Protein AF-A0A7S2VZ76-F1 (afdb_monomer_lite)

Structure (mmCIF, N/CA/C/O backbone):
data_AF-A0A7S2VZ76-F1
#
_entry.id   AF-A0A7S2VZ76-F1
#
loop_
_atom_site.group_PDB
_atom_site.id
_atom_site.type_symbol
_atom_site.label_atom_id
_atom_site.label_alt_id
_atom_site.label_comp_id
_atom_site.label_asym_id
_atom_site.label_entity_id
_atom_site.label_seq_id
_atom_site.pdbx_PDB_ins_code
_atom_site.Cartn_x
_atom_site.Cartn_y
_atom_site.Cartn_z
_atom_site.occupancy
_atom_site.B_iso_or_equiv
_atom_site.auth_seq_id
_atom_site.auth_comp_id
_atom_site.auth_asym_id
_atom_site.auth_atom_id
_atom_site.pdbx_PDB_model_num
ATOM 1 N N . ASN A 1 1 ? -48.992 23.117 -11.752 1.00 49.34 1 ASN A N 1
ATOM 2 C CA . ASN A 1 1 ? -49.770 22.640 -10.587 1.00 49.34 1 ASN A CA 1
ATOM 3 C C . ASN A 1 1 ? -49.268 21.250 -10.145 1.00 49.34 1 ASN A C 1
ATOM 5 O O . ASN A 1 1 ? -49.980 20.271 -10.282 1.00 49.34 1 ASN A O 1
ATOM 9 N N . ALA A 1 2 ? -48.015 21.134 -9.670 1.00 59.84 2 ALA A N 1
ATOM 10 C CA . ALA A 1 2 ? -47.369 19.846 -9.332 1.00 59.84 2 ALA A CA 1
ATOM 11 C C . ALA A 1 2 ? -47.403 19.502 -7.824 1.00 59.84 2 ALA A C 1
ATOM 13 O O . ALA A 1 2 ? -46.853 18.493 -7.397 1.00 59.84 2 ALA A O 1
ATOM 14 N N . LYS A 1 3 ? -48.049 20.344 -7.002 1.00 60.56 3 LYS A N 1
ATOM 15 C CA . LYS A 1 3 ? -48.068 20.236 -5.532 1.00 60.56 3 LYS A CA 1
ATOM 16 C C . LYS A 1 3 ? -49.034 19.168 -4.981 1.00 60.56 3 LYS A C 1
ATOM 18 O O . LYS A 1 3 ? -49.074 18.986 -3.769 1.00 60.56 3 LYS A O 1
ATOM 23 N N . SER A 1 4 ? -49.811 18.477 -5.825 1.00 66.44 4 SER A N 1
ATOM 24 C CA . SER A 1 4 ? -50.856 17.529 -5.385 1.00 66.44 4 SER A CA 1
ATOM 25 C C . SER A 1 4 ? -50.589 16.053 -5.706 1.00 66.44 4 SER A C 1
ATOM 27 O O . SER A 1 4 ? -51.408 15.207 -5.360 1.00 66.44 4 SER A O 1
ATOM 29 N N . GLN A 1 5 ? -49.467 15.714 -6.342 1.00 69.25 5 GLN A N 1
ATOM 30 C CA . GLN A 1 5 ? -49.118 14.323 -6.645 1.00 69.25 5 GLN A CA 1
ATOM 31 C C . GLN A 1 5 ? -48.374 13.721 -5.442 1.00 69.25 5 GLN A C 1
ATOM 33 O O . GLN A 1 5 ? -47.208 14.031 -5.208 1.00 69.25 5 GLN A O 1
ATOM 38 N N . LYS A 1 6 ? -49.059 12.900 -4.634 1.00 72.00 6 LYS A N 1
ATOM 39 C CA . LYS A 1 6 ? -48.449 12.152 -3.523 1.00 72.00 6 LYS A CA 1
ATOM 40 C C . LYS A 1 6 ? -48.126 10.730 -3.985 1.00 72.00 6 LYS A C 1
ATOM 42 O O . LYS A 1 6 ? -49.037 9.933 -4.181 1.00 72.00 6 LYS A O 1
ATOM 47 N N . SER A 1 7 ? -46.842 10.409 -4.124 1.00 74.62 7 SER A N 1
ATOM 48 C CA . SER A 1 7 ? -46.379 9.046 -4.417 1.00 74.62 7 SER A CA 1
ATOM 49 C C . SER A 1 7 ? -46.211 8.249 -3.122 1.00 74.62 7 SER A C 1
ATOM 51 O O . SER A 1 7 ? -45.522 8.698 -2.206 1.00 74.62 7 SER A O 1
ATOM 53 N N . ALA A 1 8 ? -46.820 7.065 -3.036 1.00 82.94 8 ALA A N 1
ATOM 54 C CA . ALA A 1 8 ? -46.642 6.152 -1.908 1.00 82.94 8 ALA A CA 1
ATOM 55 C C . ALA A 1 8 ? -45.476 5.186 -2.185 1.00 82.94 8 ALA A C 1
ATOM 57 O O . ALA A 1 8 ? -45.520 4.413 -3.139 1.00 82.94 8 ALA A O 1
ATOM 58 N N . LEU A 1 9 ? -44.435 5.229 -1.350 1.00 85.06 9 LEU A N 1
ATOM 59 C CA . LEU A 1 9 ? -43.280 4.328 -1.412 1.00 85.06 9 LEU A CA 1
ATOM 60 C C . LEU A 1 9 ? -43.450 3.192 -0.401 1.00 85.06 9 LEU A C 1
ATOM 62 O O . LEU A 1 9 ? -43.585 3.437 0.797 1.00 85.06 9 LEU A O 1
ATOM 66 N N . LYS A 1 10 ? -43.415 1.945 -0.884 1.00 87.94 10 LYS A N 1
ATOM 67 C CA . LYS A 1 10 ? -43.420 0.745 -0.042 1.00 87.94 10 LYS A CA 1
ATOM 68 C C . LYS A 1 10 ? -42.024 0.138 -0.039 1.00 87.94 10 LYS A C 1
ATOM 70 O O . LYS A 1 10 ? -41.533 -0.291 -1.078 1.00 87.94 10 LYS A O 1
ATOM 75 N N . LEU A 1 11 ? -41.389 0.119 1.128 1.00 91.94 11 LEU A N 1
ATOM 76 C CA . LEU A 1 11 ? -40.118 -0.567 1.317 1.00 91.94 11 LEU A CA 1
ATOM 77 C C . LEU A 1 11 ? -40.388 -2.048 1.586 1.00 91.94 11 LEU A C 1
ATOM 79 O O . LEU A 1 11 ? -41.274 -2.400 2.365 1.00 91.94 11 LEU A O 1
ATOM 83 N N . VAL A 1 12 ? -39.616 -2.902 0.930 1.00 92.62 12 VAL A N 1
ATOM 84 C CA . VAL A 1 12 ? -39.567 -4.345 1.166 1.00 92.62 12 VAL A CA 1
ATOM 85 C C . VAL A 1 12 ? -38.137 -4.672 1.540 1.00 92.62 12 VAL A C 1
ATOM 87 O O . VAL A 1 12 ? -37.200 -4.159 0.929 1.00 92.62 12 VAL A O 1
ATOM 90 N N . GLU A 1 13 ? -37.957 -5.481 2.574 1.00 93.06 13 GLU A N 1
ATOM 91 C CA . GLU A 1 13 ? -36.615 -5.883 2.961 1.00 93.06 13 GLU A CA 1
ATOM 92 C C . GLU A 1 13 ? -36.034 -6.860 1.949 1.00 93.06 13 GLU A C 1
ATOM 94 O O . GLU A 1 13 ? -36.674 -7.835 1.554 1.00 93.06 13 GLU A O 1
ATOM 99 N N . LEU A 1 14 ? -34.790 -6.592 1.566 1.00 91.62 14 LEU A N 1
ATOM 100 C CA . LEU A 1 14 ? -34.015 -7.443 0.688 1.00 91.62 14 LEU A CA 1
ATOM 101 C C . LEU A 1 14 ? -32.712 -7.806 1.399 1.00 91.62 14 LEU A C 1
ATOM 103 O O . LEU A 1 14 ? -31.903 -6.935 1.719 1.00 91.62 14 LEU A O 1
ATOM 107 N N . GLY A 1 15 ? -32.504 -9.099 1.618 1.00 92.94 15 GLY A N 1
ATOM 108 C CA . GLY A 1 15 ? -31.240 -9.626 2.117 1.00 92.94 15 GLY A CA 1
ATOM 109 C C . GLY A 1 15 ? -31.074 -9.629 3.644 1.00 92.94 15 GLY A C 1
ATOM 110 O O . GLY A 1 15 ? -32.000 -9.336 4.403 1.00 92.9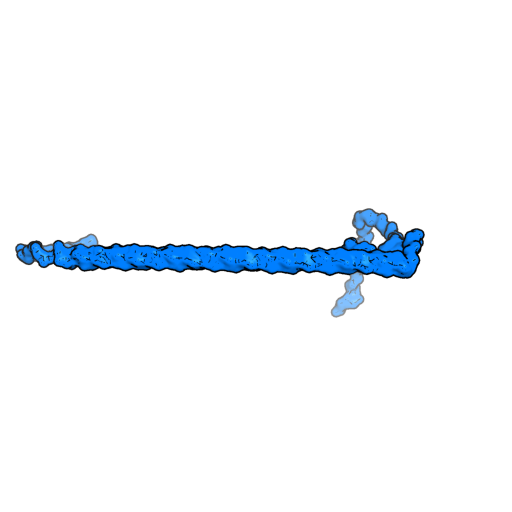4 15 GLY A O 1
ATOM 111 N N . PRO A 1 16 ? -29.888 -10.054 4.109 1.00 95.88 16 PRO A N 1
ATOM 112 C CA . PRO A 1 16 ? -29.622 -10.285 5.521 1.00 95.88 16 PRO A CA 1
ATOM 113 C C . PRO A 1 16 ? -29.509 -8.979 6.314 1.00 95.88 16 PRO A C 1
ATOM 115 O O . PRO A 1 16 ? -28.890 -8.008 5.878 1.00 95.88 16 PRO A O 1
ATOM 118 N N . ARG A 1 17 ? -30.043 -8.989 7.540 1.00 95.12 17 ARG A N 1
ATOM 119 C CA . ARG A 1 17 ? -29.875 -7.892 8.500 1.00 95.12 17 ARG A CA 1
ATOM 120 C C . ARG A 1 17 ? -28.548 -8.045 9.232 1.00 95.12 17 ARG A C 1
ATOM 122 O O . ARG A 1 17 ? -28.298 -9.071 9.862 1.00 95.12 17 ARG A O 1
ATOM 129 N N . LEU A 1 18 ? -27.719 -7.007 9.195 1.00 96.12 18 LEU A N 1
ATOM 130 C CA . LEU A 1 18 ? -26.431 -6.993 9.883 1.00 96.12 18 LEU A CA 1
ATOM 131 C C . LEU A 1 18 ? -26.465 -6.056 11.090 1.00 96.12 18 LEU A C 1
ATOM 133 O O . LEU A 1 18 ? -26.969 -4.937 11.020 1.00 96.12 18 LEU A O 1
ATOM 137 N N . ARG A 1 19 ? -25.866 -6.506 12.196 1.00 95.56 19 ARG A N 1
ATOM 138 C CA . ARG A 1 19 ? -25.514 -5.666 13.346 1.00 95.56 19 ARG A CA 1
ATOM 139 C C . ARG A 1 19 ? -24.001 -5.692 13.493 1.00 95.56 19 ARG A C 1
ATOM 141 O O . ARG A 1 19 ? -23.429 -6.732 13.802 1.00 95.56 19 ARG A O 1
ATOM 148 N N . LEU A 1 20 ? -23.357 -4.558 13.248 1.00 96.12 20 LEU A N 1
ATOM 149 C CA . LEU A 1 20 ? -21.900 -4.442 13.274 1.00 96.12 20 LEU A CA 1
ATOM 150 C C . LEU A 1 20 ? -21.428 -3.829 14.596 1.00 96.12 20 LEU A C 1
ATOM 152 O O . LEU A 1 20 ? -22.117 -2.999 15.189 1.00 96.12 20 LEU A O 1
ATOM 156 N N . LYS A 1 21 ? -20.234 -4.226 15.046 1.00 95.44 21 LYS A N 1
ATOM 157 C CA . LYS A 1 21 ? -19.557 -3.657 16.217 1.00 95.44 21 LYS A CA 1
ATOM 158 C C . LYS A 1 21 ? -18.146 -3.220 15.837 1.00 95.44 21 LYS A C 1
ATOM 160 O O . LYS A 1 21 ? -17.418 -3.972 15.192 1.00 95.44 21 LYS A O 1
ATOM 165 N N . LEU A 1 22 ? -17.745 -2.027 16.279 1.00 94.94 22 LEU A N 1
ATOM 166 C CA . LEU A 1 22 ? -16.387 -1.533 16.072 1.00 94.94 22 LEU A CA 1
ATOM 167 C C . LEU A 1 22 ? -15.387 -2.357 16.894 1.00 94.94 22 LEU A C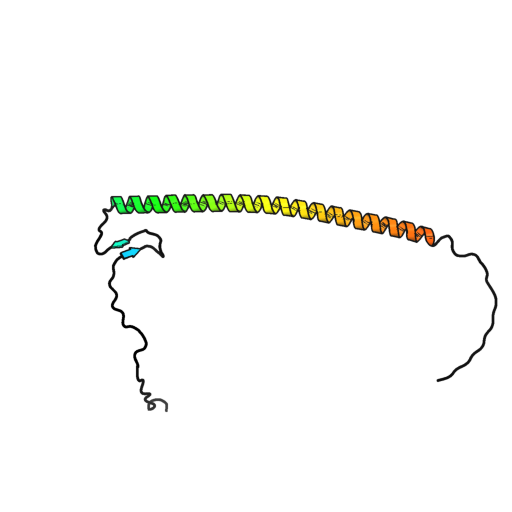 1
ATOM 169 O O . LEU A 1 22 ? -15.476 -2.430 18.119 1.00 94.94 22 LEU A O 1
ATOM 173 N N . MET A 1 23 ? -14.433 -2.969 16.200 1.00 94.06 23 MET A N 1
ATOM 174 C CA . MET A 1 23 ? -13.440 -3.878 16.782 1.00 94.06 23 MET A CA 1
ATOM 175 C C . MET A 1 23 ? -12.041 -3.252 16.771 1.00 94.06 23 MET A C 1
ATOM 177 O O . MET A 1 23 ? -11.362 -3.225 17.798 1.00 94.06 23 MET A O 1
ATOM 181 N N . LYS A 1 24 ? -11.630 -2.715 15.616 1.00 93.50 24 LYS A N 1
ATOM 182 C CA . LYS A 1 24 ? -10.301 -2.155 15.363 1.00 93.50 24 LYS A CA 1
ATOM 183 C C . LYS A 1 24 ? -10.375 -1.079 14.276 1.00 93.50 24 LYS A C 1
ATOM 185 O O . LYS A 1 24 ? -11.163 -1.220 13.346 1.00 93.50 24 LYS A O 1
ATOM 190 N N . VAL A 1 25 ? -9.546 -0.043 14.384 1.00 91.75 25 VAL A N 1
ATOM 191 C CA . VAL A 1 25 ? -9.350 0.987 13.352 1.00 91.75 25 VAL A CA 1
ATOM 192 C C . VAL A 1 25 ? -7.897 0.944 12.899 1.00 91.75 25 VAL A C 1
ATOM 194 O O . VAL A 1 25 ? -6.996 1.043 13.733 1.00 91.75 25 VAL A O 1
ATOM 197 N N . GLU A 1 26 ? -7.673 0.810 11.594 1.00 91.62 26 GLU A N 1
ATOM 198 C CA . GLU A 1 26 ? -6.343 0.822 10.976 1.00 91.62 26 GLU A CA 1
ATOM 199 C C . GLU A 1 26 ? -6.170 2.018 10.041 1.00 91.62 26 GLU A C 1
ATOM 201 O O . GLU A 1 26 ? -7.136 2.550 9.489 1.00 91.62 26 GLU A O 1
ATOM 206 N N . ARG A 1 27 ? -4.922 2.448 9.852 1.00 86.50 27 ARG A N 1
ATOM 207 C CA . ARG A 1 27 ? -4.575 3.529 8.933 1.00 86.50 27 ARG A CA 1
ATOM 208 C C . ARG A 1 27 ? -4.508 2.996 7.503 1.00 86.50 27 ARG A C 1
ATOM 210 O O . ARG A 1 27 ? -3.436 2.660 7.010 1.00 86.50 27 ARG A O 1
ATOM 217 N N . GLY A 1 28 ? -5.657 2.885 6.849 1.00 87.75 28 GLY A N 1
ATOM 218 C CA . GLY A 1 28 ? -5.776 2.378 5.480 1.00 87.75 28 GLY A CA 1
ATOM 219 C C . GLY A 1 28 ? -6.195 0.910 5.402 1.00 87.75 28 GLY A C 1
ATOM 220 O O . GLY A 1 28 ? -6.580 0.296 6.395 1.00 87.75 28 GLY A O 1
ATOM 221 N N . ILE A 1 29 ? -6.158 0.359 4.190 1.00 88.00 29 ILE A N 1
ATOM 222 C CA . ILE A 1 29 ? -6.615 -1.004 3.906 1.00 88.00 29 ILE A CA 1
ATOM 223 C C . ILE A 1 29 ? -5.475 -1.978 4.198 1.00 88.00 29 ILE A C 1
ATOM 225 O O . ILE A 1 29 ? -4.455 -1.949 3.514 1.00 88.00 29 ILE A O 1
ATOM 229 N N . VAL A 1 30 ? -5.666 -2.842 5.199 1.00 83.50 30 VAL A N 1
ATOM 230 C CA . VAL A 1 30 ? -4.743 -3.945 5.537 1.00 83.50 30 VAL A CA 1
ATOM 231 C C . VAL A 1 30 ? -3.298 -3.447 5.729 1.00 83.50 30 VAL A C 1
ATOM 233 O O . VAL A 1 30 ? -2.328 -4.092 5.342 1.00 83.50 30 VAL A O 1
ATOM 236 N N . SER A 1 31 ? -3.138 -2.256 6.308 1.00 82.12 31 SER A N 1
ATOM 237 C CA . SER A 1 31 ? -1.819 -1.657 6.542 1.00 82.12 31 SER A CA 1
ATOM 238 C C . SER A 1 31 ? -1.167 -2.168 7.822 1.00 82.12 31 SER A C 1
ATOM 240 O O . SER A 1 31 ? 0.050 -2.079 7.979 1.00 82.12 31 SER A O 1
ATOM 242 N N . GLY A 1 32 ? -1.975 -2.680 8.755 1.00 83.94 32 GLY A N 1
ATOM 243 C CA . GLY A 1 32 ? -1.515 -3.138 10.057 1.00 83.94 32 GLY A CA 1
ATOM 244 C C . GLY A 1 32 ? -1.131 -2.016 11.025 1.00 83.94 32 GLY A C 1
ATOM 245 O O . GLY A 1 32 ? -0.780 -2.330 12.156 1.00 83.94 32 GLY A O 1
ATOM 246 N N . ASP A 1 33 ? -1.205 -0.731 10.658 1.00 85.88 33 ASP A N 1
ATOM 247 C CA . ASP A 1 33 ? -1.021 0.386 11.602 1.00 85.88 33 ASP A CA 1
ATOM 248 C C . ASP A 1 33 ? -2.330 0.633 12.361 1.00 85.88 33 ASP A C 1
ATOM 250 O O . ASP A 1 33 ? -3.268 1.237 11.838 1.00 85.88 33 ASP A O 1
ATOM 254 N N . VAL A 1 34 ? -2.410 0.112 13.587 1.00 88.69 34 VAL A N 1
ATOM 255 C CA . VAL A 1 34 ? -3.626 0.124 14.410 1.00 88.69 34 VAL A CA 1
ATOM 256 C C . VAL A 1 34 ? -3.712 1.415 15.224 1.00 88.69 34 VAL A C 1
ATOM 258 O O . VAL A 1 34 ? -2.852 1.684 16.059 1.00 88.69 34 VAL A O 1
ATOM 261 N N . MET A 1 35 ? -4.786 2.184 15.030 1.00 87.81 35 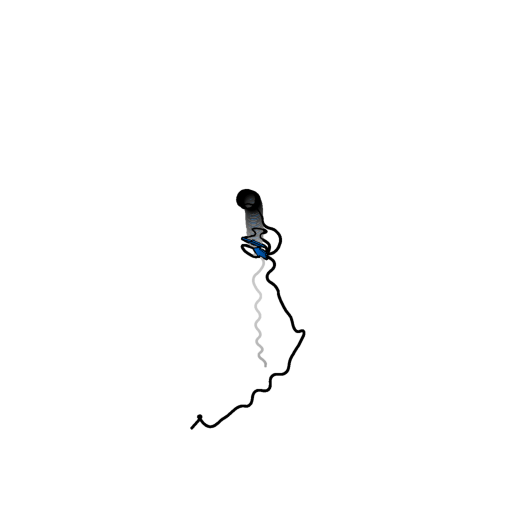MET A N 1
ATOM 262 C CA . MET A 1 35 ? -5.072 3.414 15.781 1.00 87.81 35 MET A CA 1
ATOM 263 C C . MET A 1 35 ? -5.953 3.169 17.009 1.00 87.81 35 MET A C 1
ATOM 265 O O . MET A 1 35 ? -5.774 3.811 18.039 1.00 87.81 35 MET A O 1
ATOM 269 N N . TYR A 1 36 ? -6.895 2.232 16.911 1.00 89.75 36 TYR A N 1
ATOM 270 C CA . TYR A 1 36 ? -7.800 1.871 18.000 1.00 89.75 36 TYR A CA 1
ATOM 271 C C . TYR A 1 36 ? -8.094 0.377 17.966 1.00 89.75 36 TYR A C 1
ATOM 273 O O . TYR A 1 36 ? -8.217 -0.205 16.889 1.00 89.75 36 TYR A O 1
ATOM 281 N N . HIS A 1 37 ? -8.262 -0.232 19.136 1.00 93.81 37 HIS A N 1
ATOM 282 C CA . HIS A 1 37 ? -8.746 -1.598 19.265 1.00 93.81 37 HIS A CA 1
ATOM 283 C C . HIS A 1 37 ? -9.558 -1.737 20.560 1.00 93.81 37 HIS A C 1
ATOM 285 O O . HIS A 1 37 ? -9.130 -1.285 21.619 1.00 93.81 37 HIS A O 1
ATOM 291 N N . ALA A 1 38 ? -10.729 -2.377 20.479 1.00 92.25 38 ALA A N 1
ATOM 292 C CA . ALA A 1 38 ? -11.680 -2.453 21.591 1.00 92.25 38 ALA A CA 1
ATOM 293 C C . ALA A 1 38 ? -11.170 -3.290 22.783 1.00 92.25 38 ALA A C 1
ATOM 295 O O . ALA A 1 38 ? -11.394 -2.926 23.933 1.00 92.25 38 ALA A O 1
ATOM 296 N N . TYR A 1 39 ? -10.480 -4.400 22.503 1.00 92.69 39 TYR A N 1
ATOM 297 C CA . TYR A 1 39 ? -10.022 -5.361 23.514 1.00 92.69 39 TYR A CA 1
ATOM 298 C C . TYR A 1 39 ? -8.513 -5.320 23.788 1.00 92.69 39 TYR A C 1
ATOM 300 O O . TYR A 1 39 ? -8.088 -5.533 24.918 1.00 92.69 39 TYR A O 1
ATOM 308 N N . VAL A 1 40 ? -7.697 -5.039 22.769 1.00 89.19 40 VAL A N 1
ATOM 309 C CA . VAL A 1 40 ? -6.234 -5.093 22.869 1.00 89.19 40 VAL A CA 1
ATOM 310 C C . VAL A 1 40 ? -5.677 -3.680 22.946 1.00 89.19 40 VAL A C 1
ATOM 312 O O . VAL A 1 40 ? -5.637 -2.967 21.948 1.00 89.19 40 VAL A O 1
ATOM 315 N N . LYS A 1 41 ? -5.216 -3.266 24.124 1.00 87.12 41 LYS A N 1
ATOM 316 C CA . LYS A 1 41 ? -4.562 -1.966 24.296 1.00 87.12 41 LYS A CA 1
ATOM 317 C C . LYS A 1 41 ? -3.055 -2.154 24.209 1.00 8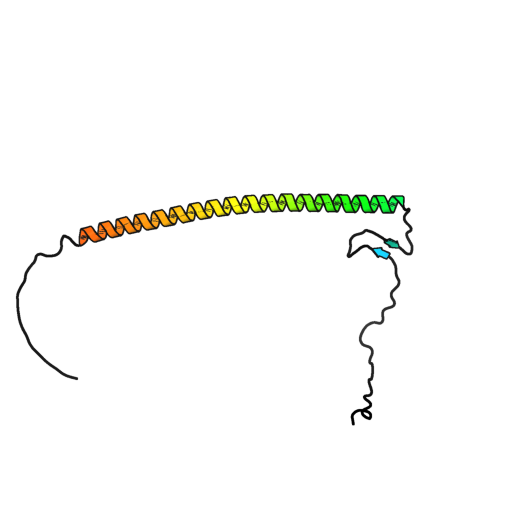7.12 41 LYS A C 1
ATOM 319 O O . LYS A 1 41 ? -2.478 -2.856 25.029 1.00 87.12 41 LYS A O 1
ATOM 324 N N . LYS A 1 42 ? -2.441 -1.525 23.211 1.00 86.12 42 LYS A N 1
ATOM 325 C CA . LYS A 1 42 ? -0.985 -1.443 23.092 1.00 86.12 42 LYS A CA 1
ATOM 326 C C . LYS A 1 42 ? -0.489 -0.192 23.795 1.00 86.12 42 LYS A C 1
ATOM 328 O O . LYS A 1 42 ? -1.152 0.847 23.770 1.00 86.12 42 LYS A O 1
ATOM 333 N N . THR A 1 43 ? 0.681 -0.290 24.403 1.00 87.75 43 THR A N 1
ATOM 334 C CA . THR A 1 43 ? 1.386 0.867 24.950 1.00 87.75 43 THR A CA 1
ATOM 335 C C . THR A 1 43 ? 1.839 1.793 23.821 1.00 87.75 43 THR A C 1
ATOM 337 O O . THR A 1 43 ? 2.016 1.386 22.670 1.00 87.75 43 THR A O 1
ATOM 340 N N . THR A 1 44 ? 2.067 3.065 24.142 1.00 85.19 44 THR A N 1
ATOM 341 C CA . THR A 1 44 ? 2.568 4.054 23.173 1.00 85.19 44 THR A CA 1
ATOM 342 C C . THR A 1 44 ? 3.906 3.635 22.558 1.00 85.19 44 THR A C 1
ATOM 344 O O . THR A 1 44 ? 4.142 3.873 21.372 1.00 85.19 44 THR A O 1
ATOM 347 N N . LYS A 1 45 ? 4.757 2.957 23.340 1.00 88.50 45 LYS A N 1
ATOM 348 C CA . LYS A 1 45 ? 6.036 2.402 22.887 1.00 88.50 45 LYS A CA 1
ATOM 349 C C . LYS A 1 45 ? 5.835 1.310 21.835 1.00 88.50 45 LYS A C 1
ATOM 351 O O . LYS A 1 45 ? 6.402 1.414 20.752 1.00 88.50 45 LYS A O 1
ATOM 356 N N . GLU A 1 46 ? 4.973 0.331 22.102 1.00 86.50 46 GLU A N 1
ATOM 357 C CA . GLU A 1 46 ? 4.667 -0.749 21.152 1.00 86.50 46 GLU A CA 1
ATOM 358 C C . GLU A 1 46 ? 4.044 -0.219 19.855 1.00 86.50 46 GLU A C 1
ATOM 360 O O . GLU A 1 46 ? 4.385 -0.684 18.768 1.00 86.50 46 GLU A O 1
ATOM 365 N N . ILE A 1 47 ? 3.170 0.792 19.944 1.00 86.12 47 ILE A N 1
ATOM 366 C CA . ILE A 1 47 ? 2.585 1.451 18.765 1.00 86.12 47 ILE A CA 1
ATOM 367 C C . ILE A 1 47 ? 3.685 2.110 17.923 1.00 86.12 47 ILE A C 1
ATOM 369 O O . ILE A 1 47 ? 3.704 1.961 16.700 1.00 86.12 47 ILE A O 1
ATOM 373 N N . LYS A 1 48 ? 4.630 2.813 18.560 1.00 86.81 48 LYS A N 1
ATOM 374 C CA . LYS A 1 48 ? 5.753 3.459 17.866 1.00 86.81 48 LYS A CA 1
ATOM 375 C C . LYS A 1 48 ? 6.687 2.436 17.216 1.00 86.81 48 LYS A C 1
ATOM 377 O O . LYS A 1 48 ? 7.092 2.626 16.071 1.00 86.81 48 LYS A O 1
ATOM 382 N N . GLU A 1 49 ? 7.005 1.351 17.914 1.00 89.31 49 GLU A N 1
ATOM 383 C CA . GLU A 1 49 ? 7.831 0.265 17.376 1.00 89.31 49 GLU A CA 1
ATOM 384 C C . GLU A 1 49 ? 7.166 -0.414 16.179 1.00 89.31 49 GLU A C 1
ATOM 386 O O . GLU A 1 49 ? 7.814 -0.653 15.161 1.00 89.31 49 GLU A O 1
ATOM 391 N N . GLN A 1 50 ? 5.865 -0.686 16.268 1.00 85.94 50 GLN A N 1
ATOM 392 C CA . GLN A 1 50 ? 5.098 -1.266 15.173 1.00 85.94 50 GLN A CA 1
ATOM 393 C C . GLN A 1 50 ? 5.081 -0.348 13.947 1.00 85.94 50 GLN A C 1
ATOM 395 O O . GLN A 1 50 ? 5.321 -0.817 12.836 1.00 85.94 50 GLN A O 1
ATOM 400 N N . ARG A 1 51 ? 4.869 0.958 14.144 1.00 86.62 51 ARG A N 1
ATOM 401 C CA . ARG A 1 51 ? 4.935 1.951 13.063 1.00 86.62 51 ARG A CA 1
ATOM 402 C C . ARG A 1 51 ? 6.306 1.995 12.404 1.00 86.62 51 ARG A C 1
ATOM 404 O O . ARG A 1 51 ? 6.382 1.916 11.184 1.00 86.62 51 ARG A O 1
ATOM 411 N N . SER A 1 52 ? 7.370 2.037 13.205 1.00 89.44 52 SER A N 1
ATOM 412 C CA . SER A 1 52 ? 8.748 2.025 12.705 1.00 89.44 52 SER A CA 1
ATOM 413 C C . SER A 1 52 ? 9.037 0.770 11.876 1.00 89.44 52 SER A C 1
ATOM 415 O O . SER A 1 52 ? 9.560 0.865 10.769 1.00 89.44 52 SER A O 1
ATOM 417 N N . LYS A 1 53 ? 8.611 -0.412 12.343 1.00 89.25 53 LYS A N 1
ATOM 418 C CA . LYS A 1 53 ? 8.749 -1.667 11.585 1.00 89.25 53 LYS A CA 1
ATOM 419 C C . LYS A 1 53 ? 8.011 -1.610 10.246 1.00 89.25 53 LYS A C 1
ATOM 421 O O . LYS A 1 53 ? 8.583 -1.965 9.219 1.00 89.25 53 LYS A O 1
ATOM 426 N N . ILE A 1 54 ? 6.761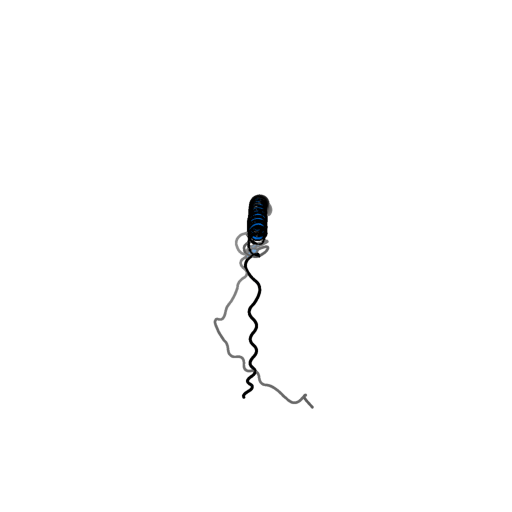 -1.144 10.238 1.00 87.50 54 ILE A N 1
ATOM 427 C CA . ILE A 1 54 ? 5.970 -1.012 9.006 1.00 87.50 54 ILE A CA 1
ATOM 428 C C . ILE A 1 54 ? 6.666 -0.054 8.029 1.00 87.50 54 ILE A C 1
ATOM 430 O O . ILE A 1 54 ? 6.857 -0.399 6.864 1.00 87.50 54 ILE A O 1
ATOM 434 N N . GLU A 1 55 ? 7.131 1.100 8.499 1.00 88.94 55 GLU A N 1
ATOM 435 C CA . GLU A 1 55 ? 7.828 2.096 7.679 1.00 88.94 55 GLU A CA 1
ATOM 436 C C . GLU A 1 55 ? 9.164 1.580 7.116 1.00 88.94 55 GLU A C 1
ATOM 438 O O . GLU A 1 55 ? 9.461 1.750 5.929 1.00 88.94 55 GLU A O 1
ATOM 443 N N . GLN A 1 56 ? 9.944 0.859 7.923 1.00 91.00 56 GLN A N 1
ATOM 444 C CA . GLN A 1 56 ? 11.170 0.196 7.473 1.00 91.00 56 GLN A CA 1
ATOM 445 C C . GLN A 1 56 ? 10.877 -0.839 6.382 1.00 91.00 56 GLN A C 1
ATOM 447 O O . GLN A 1 56 ? 11.531 -0.854 5.341 1.00 91.00 56 GLN A O 1
ATOM 452 N N . THR A 1 57 ? 9.856 -1.679 6.562 1.00 89.38 57 THR A N 1
ATOM 453 C CA . THR A 1 57 ? 9.494 -2.663 5.530 1.00 89.38 57 THR A CA 1
ATOM 454 C C . THR A 1 57 ? 8.986 -2.001 4.248 1.00 89.38 57 THR A C 1
ATOM 456 O O . THR A 1 57 ? 9.337 -2.442 3.151 1.00 89.38 57 THR A O 1
ATOM 459 N N . ALA A 1 58 ? 8.215 -0.916 4.361 1.00 89.00 58 ALA A N 1
ATOM 460 C CA . ALA A 1 58 ? 7.704 -0.168 3.219 1.00 89.00 58 ALA A CA 1
ATOM 461 C C . ALA A 1 58 ? 8.832 0.510 2.427 1.00 89.00 58 ALA A C 1
ATOM 463 O O . ALA A 1 58 ? 8.862 0.407 1.198 1.00 89.00 58 ALA A O 1
ATOM 464 N N . SER A 1 59 ? 9.789 1.141 3.112 1.00 91.00 59 SER A N 1
ATOM 465 C CA . SER A 1 59 ? 10.946 1.780 2.474 1.00 91.00 59 SER A CA 1
ATOM 466 C C . SER A 1 59 ? 11.858 0.761 1.784 1.00 91.00 59 SER A C 1
ATOM 468 O O . SER A 1 59 ? 12.222 0.958 0.624 1.00 91.00 59 SER A O 1
ATOM 470 N N . LEU A 1 60 ? 12.137 -0.381 2.422 1.00 93.69 60 LEU A N 1
ATOM 471 C CA . LEU A 1 60 ? 12.894 -1.476 1.806 1.00 93.69 60 LEU A CA 1
ATOM 472 C C . LEU A 1 60 ? 12.184 -2.042 0.570 1.00 93.69 60 LEU A C 1
ATOM 474 O O . LEU A 1 60 ? 12.825 -2.295 -0.450 1.00 93.69 60 LEU A O 1
ATOM 478 N N . LYS A 1 61 ? 10.859 -2.221 0.628 1.00 93.38 61 LYS A N 1
ATOM 479 C CA . LYS A 1 61 ? 10.068 -2.694 -0.516 1.00 93.38 61 LYS A CA 1
ATOM 480 C C . LYS A 1 61 ? 10.091 -1.693 -1.671 1.00 93.38 61 LYS A C 1
ATOM 482 O O . LYS A 1 61 ? 10.225 -2.111 -2.819 1.00 93.38 61 LYS A O 1
ATOM 487 N N . LYS A 1 62 ? 9.988 -0.394 -1.373 1.00 93.56 62 LYS A N 1
ATOM 488 C CA . LYS A 1 62 ? 10.085 0.680 -2.369 1.00 93.56 62 LYS A CA 1
ATOM 489 C C . LYS A 1 62 ? 11.454 0.668 -3.047 1.00 93.56 62 LYS A C 1
ATOM 491 O O . LYS A 1 62 ? 11.509 0.577 -4.267 1.00 93.56 62 LYS A O 1
ATOM 496 N N . ARG A 1 63 ? 12.533 0.624 -2.260 1.00 94.69 63 ARG A N 1
ATOM 497 C CA . ARG A 1 63 ? 13.906 0.542 -2.773 1.00 94.69 63 ARG A CA 1
ATOM 498 C C . ARG A 1 63 ? 14.116 -0.674 -3.678 1.00 94.69 63 ARG A C 1
ATOM 500 O O . ARG A 1 63 ? 14.638 -0.534 -4.776 1.00 94.69 63 ARG A O 1
ATOM 507 N N . ARG A 1 64 ? 13.661 -1.861 -3.257 1.00 96.25 64 ARG A N 1
ATOM 508 C CA . ARG A 1 64 ? 13.754 -3.081 -4.082 1.00 96.25 64 ARG A CA 1
ATOM 509 C C . ARG A 1 64 ? 13.017 -2.941 -5.412 1.00 96.25 64 ARG A C 1
ATOM 511 O O . ARG A 1 64 ? 13.514 -3.415 -6.428 1.00 96.25 64 ARG A O 1
ATOM 518 N N . ARG A 1 65 ? 11.841 -2.306 -5.409 1.00 96.19 65 ARG A N 1
ATOM 519 C CA . ARG A 1 65 ? 11.077 -2.052 -6.635 1.00 96.19 65 ARG A CA 1
ATOM 520 C C . ARG A 1 65 ? 11.812 -1.071 -7.549 1.00 96.19 65 ARG A C 1
ATOM 522 O O . ARG A 1 65 ? 11.956 -1.367 -8.723 1.00 96.19 65 ARG A O 1
ATOM 529 N N . GLU A 1 66 ? 12.343 0.024 -7.013 1.00 95.75 66 GLU A N 1
ATOM 530 C CA . GLU A 1 66 ? 13.128 0.996 -7.786 1.00 95.75 66 GLU A CA 1
ATOM 531 C C . GLU A 1 66 ? 14.375 0.358 -8.418 1.00 95.75 66 GLU A C 1
ATOM 533 O O . GLU A 1 66 ? 14.631 0.543 -9.607 1.00 95.75 66 GLU A O 1
ATOM 538 N N . GLU A 1 67 ? 15.123 -0.447 -7.658 1.00 96.12 67 GLU A N 1
ATOM 539 C CA . GLU A 1 67 ? 16.282 -1.191 -8.171 1.00 96.12 67 GLU A CA 1
ATOM 540 C C . GLU A 1 67 ? 15.871 -2.177 -9.279 1.00 96.12 67 GLU A C 1
ATOM 542 O O . GLU A 1 67 ? 16.538 -2.284 -10.313 1.00 96.12 67 GLU A O 1
ATOM 547 N N . GLN A 1 68 ? 14.749 -2.880 -9.101 1.00 95.50 68 GLN A N 1
ATOM 548 C CA . GLN A 1 68 ? 14.214 -3.790 -10.110 1.00 95.50 68 GLN A CA 1
ATOM 549 C C . GLN A 1 68 ? 13.792 -3.044 -11.381 1.00 95.50 68 GLN A C 1
ATOM 551 O O . GLN A 1 68 ? 14.159 -3.470 -12.477 1.00 95.50 68 GLN A O 1
ATOM 556 N N . ASP A 1 69 ? 13.082 -1.928 -11.245 1.00 96.19 69 ASP A N 1
ATOM 557 C CA . ASP A 1 69 ? 12.604 -1.121 -12.365 1.00 96.19 69 ASP A CA 1
ATOM 558 C C . ASP A 1 69 ? 13.779 -0.539 -13.162 1.00 96.19 69 ASP A C 1
ATOM 560 O O . ASP A 1 69 ? 13.787 -0.612 -14.392 1.00 96.19 69 ASP A O 1
ATOM 564 N N . GLN A 1 70 ? 14.833 -0.068 -12.485 1.00 96.56 70 GLN A N 1
ATOM 565 C CA . GLN A 1 70 ? 16.068 0.377 -13.138 1.00 96.56 70 GLN A CA 1
ATOM 566 C C . GLN A 1 70 ? 16.766 -0.757 -13.893 1.00 96.56 70 GLN A C 1
ATOM 568 O O . GLN A 1 70 ? 17.226 -0.565 -15.020 1.00 96.56 70 GLN A O 1
ATOM 573 N N . ASN A 1 71 ? 16.843 -1.950 -13.303 1.00 95.75 71 ASN A N 1
ATOM 574 C CA . ASN A 1 71 ? 17.454 -3.106 -13.955 1.00 95.75 71 ASN A CA 1
ATOM 575 C C . ASN A 1 71 ? 16.648 -3.563 -15.176 1.00 95.75 71 ASN A C 1
ATOM 577 O O . ASN A 1 71 ? 17.231 -3.892 -16.210 1.00 95.75 71 ASN A O 1
ATOM 581 N N . VAL A 1 72 ? 15.316 -3.555 -15.084 1.00 96.94 72 VAL A N 1
ATOM 582 C CA . VAL A 1 72 ? 14.427 -3.851 -16.213 1.00 96.94 72 VAL A CA 1
ATOM 583 C C . VAL A 1 72 ? 14.584 -2.796 -17.305 1.00 96.94 72 VAL A C 1
ATOM 585 O O . VAL A 1 72 ? 14.729 -3.165 -18.467 1.00 96.94 72 VAL A O 1
ATOM 588 N N . ALA A 1 73 ? 14.627 -1.508 -16.957 1.00 96.12 73 ALA A N 1
ATOM 589 C CA . ALA A 1 73 ? 14.821 -0.423 -17.916 1.00 96.12 73 ALA A CA 1
ATOM 590 C C . ALA A 1 73 ? 16.171 -0.532 -18.643 1.00 96.12 73 ALA A C 1
ATOM 592 O O . ALA A 1 73 ? 16.206 -0.473 -19.869 1.00 96.12 73 ALA A O 1
ATOM 593 N N . LYS A 1 74 ? 17.268 -0.789 -17.915 1.00 95.62 74 LYS A N 1
ATOM 594 C CA . LYS A 1 74 ? 18.597 -1.022 -18.508 1.00 95.62 74 LYS A CA 1
ATOM 595 C C . LYS A 1 74 ? 18.590 -2.218 -19.460 1.00 95.62 74 LYS A C 1
ATOM 597 O O . LYS A 1 74 ? 19.105 -2.121 -20.570 1.00 95.62 74 LYS A O 1
ATOM 602 N N . LYS A 1 75 ? 17.981 -3.340 -19.054 1.00 95.81 75 LYS A N 1
ATOM 603 C CA . LYS A 1 75 ? 17.868 -4.539 -19.902 1.00 95.81 75 LYS A CA 1
ATOM 604 C C . LYS A 1 75 ? 17.041 -4.278 -21.162 1.00 95.81 75 LYS A C 1
ATOM 606 O O . LYS A 1 75 ? 17.442 -4.727 -22.232 1.00 95.81 75 LYS A O 1
ATOM 611 N N . LYS A 1 76 ? 15.929 -3.545 -21.044 1.00 95.94 76 LYS A N 1
ATOM 612 C CA . LYS A 1 76 ? 15.109 -3.132 -22.191 1.00 95.94 76 LYS A CA 1
ATOM 613 C C . LYS A 1 76 ? 15.906 -2.245 -23.144 1.00 95.94 76 LYS A C 1
ATOM 615 O O . LYS A 1 76 ? 16.041 -2.614 -24.297 1.00 95.94 76 LYS A O 1
ATOM 620 N N . ALA A 1 77 ? 16.560 -1.194 -22.649 1.00 94.88 77 ALA A N 1
ATOM 621 C CA . ALA A 1 77 ? 17.359 -0.293 -23.481 1.00 94.88 77 ALA A CA 1
ATOM 622 C C . ALA A 1 77 ? 18.476 -1.017 -24.260 1.00 94.88 77 ALA A C 1
ATOM 624 O O . ALA A 1 77 ? 18.671 -0.761 -25.444 1.00 94.88 77 ALA A O 1
ATOM 625 N N . VAL A 1 78 ? 19.186 -1.959 -23.625 1.00 94.88 78 VAL A N 1
ATOM 626 C CA . VAL A 1 78 ? 20.211 -2.773 -24.306 1.00 94.88 78 VAL A CA 1
ATOM 627 C C . VAL A 1 78 ? 19.590 -3.697 -25.357 1.00 94.88 78 VAL A C 1
ATOM 629 O O . VAL A 1 78 ? 20.138 -3.848 -26.450 1.00 94.88 78 VAL A O 1
ATOM 632 N N . SER A 1 79 ? 18.454 -4.324 -25.037 1.00 95.38 79 SER A N 1
ATOM 633 C CA . SER A 1 79 ? 17.718 -5.175 -25.977 1.00 95.38 79 SER A CA 1
ATOM 634 C C . SER A 1 79 ? 17.239 -4.384 -27.194 1.00 95.38 79 SER A C 1
ATOM 636 O O . SER A 1 79 ? 17.439 -4.828 -28.324 1.00 95.38 79 SER A O 1
ATOM 638 N N . ASP A 1 80 ? 16.660 -3.208 -26.966 1.00 94.44 80 ASP A N 1
ATOM 639 C CA . ASP A 1 80 ? 16.123 -2.334 -28.005 1.00 94.44 80 ASP A CA 1
ATOM 640 C C . ASP A 1 80 ? 17.255 -1.807 -28.896 1.00 94.44 80 ASP A C 1
ATOM 642 O O . ASP A 1 80 ? 17.195 -1.960 -30.112 1.00 94.44 80 ASP A O 1
ATOM 646 N N . ALA A 1 81 ? 18.370 -1.350 -28.311 1.00 94.38 81 ALA A N 1
ATOM 647 C CA . ALA A 1 81 ? 19.550 -0.937 -29.073 1.00 94.38 81 ALA A CA 1
ATOM 648 C C . ALA A 1 81 ? 20.125 -2.074 -29.940 1.00 94.38 81 ALA A C 1
ATOM 650 O O . ALA A 1 81 ? 20.524 -1.855 -31.086 1.00 94.38 81 ALA A O 1
ATOM 651 N N . LYS A 1 82 ? 20.147 -3.312 -29.424 1.00 94.44 82 LYS A N 1
ATOM 652 C CA . LYS A 1 82 ? 20.582 -4.489 -30.193 1.00 94.44 82 LYS A CA 1
ATOM 653 C C . LYS A 1 82 ? 19.612 -4.812 -31.331 1.00 94.44 82 LYS A C 1
ATOM 655 O O . LYS A 1 82 ? 20.055 -5.200 -32.415 1.00 94.44 82 LYS A O 1
ATOM 660 N N . LEU A 1 83 ? 18.307 -4.683 -31.093 1.00 94.50 83 LEU A N 1
ATOM 661 C CA . LEU A 1 83 ? 17.283 -4.892 -32.112 1.00 94.50 83 LEU A CA 1
ATOM 662 C C . LEU A 1 83 ? 17.393 -3.841 -33.219 1.00 94.50 83 LEU A C 1
ATOM 664 O O . LEU A 1 83 ? 17.380 -4.204 -34.394 1.00 94.50 83 LEU A O 1
ATOM 668 N N . ASP A 1 84 ? 17.581 -2.576 -32.855 1.00 93.56 84 ASP A N 1
ATOM 669 C CA . ASP A 1 84 ? 17.748 -1.470 -33.795 1.00 93.56 84 ASP A CA 1
ATOM 670 C C . ASP A 1 84 ? 19.026 -1.618 -34.620 1.00 93.56 84 ASP A C 1
ATOM 672 O O . ASP A 1 84 ? 18.991 -1.467 -35.840 1.00 93.56 84 ASP A O 1
ATOM 676 N N . ALA A 1 85 ? 20.145 -2.007 -34.000 1.00 92.94 85 ALA A N 1
ATOM 677 C CA . ALA A 1 85 ? 21.379 -2.308 -34.723 1.00 92.94 85 ALA A CA 1
ATOM 678 C C . ALA A 1 85 ? 21.194 -3.470 -35.717 1.00 92.94 85 ALA A C 1
ATOM 680 O O . ALA A 1 85 ? 21.677 -3.412 -36.848 1.00 92.94 85 ALA A O 1
ATOM 681 N N . LYS A 1 86 ? 20.453 -4.519 -35.327 1.00 93.62 86 LYS A N 1
ATOM 682 C CA . LYS A 1 86 ? 20.135 -5.643 -36.219 1.00 93.62 86 LYS A CA 1
ATOM 683 C C . LYS A 1 86 ? 19.230 -5.213 -37.377 1.00 93.62 86 LYS A C 1
ATOM 685 O O . LYS A 1 86 ? 19.447 -5.682 -38.491 1.00 93.62 86 LYS A O 1
ATOM 690 N N . ARG A 1 87 ? 18.238 -4.351 -37.125 1.00 92.94 87 ARG A N 1
ATOM 691 C CA . ARG A 1 87 ? 17.355 -3.789 -38.160 1.00 92.94 87 ARG A CA 1
ATOM 692 C C . ARG A 1 87 ? 18.149 -2.956 -39.161 1.00 92.94 87 ARG A C 1
ATOM 694 O O . ARG A 1 87 ? 18.130 -3.292 -40.333 1.00 92.94 87 ARG A O 1
ATOM 701 N N . LYS A 1 88 ? 18.965 -2.006 -38.693 1.00 92.31 88 LYS A N 1
ATOM 702 C CA . LYS A 1 88 ? 19.831 -1.190 -39.562 1.00 92.31 88 LYS A CA 1
ATOM 703 C C . LYS A 1 88 ? 20.744 -2.041 -40.446 1.00 92.31 88 LYS A C 1
ATOM 705 O O . LYS A 1 88 ? 20.766 -1.849 -41.654 1.00 92.31 88 LYS A O 1
ATOM 710 N N . ARG A 1 89 ? 21.413 -3.051 -39.872 1.00 91.62 89 ARG A N 1
ATOM 711 C CA . ARG A 1 89 ? 22.265 -3.975 -40.643 1.00 91.62 89 ARG A CA 1
ATOM 712 C C . ARG A 1 89 ? 21.477 -4.779 -41.684 1.00 91.62 89 ARG A C 1
ATOM 714 O O . ARG A 1 89 ? 22.012 -5.111 -42.738 1.00 91.62 89 ARG A O 1
ATOM 721 N N . LYS A 1 90 ? 20.230 -5.149 -41.377 1.00 92.00 90 LYS A N 1
ATOM 722 C CA . LYS A 1 90 ? 19.351 -5.842 -42.324 1.00 92.00 90 LYS A CA 1
ATOM 723 C C . LYS A 1 90 ? 18.965 -4.906 -43.474 1.00 92.00 90 LYS A C 1
ATOM 725 O O . LYS A 1 90 ? 19.122 -5.303 -44.622 1.00 92.00 90 LYS A O 1
ATOM 730 N N . ASP A 1 91 ? 18.550 -3.682 -43.161 1.00 91.50 91 ASP A N 1
ATOM 731 C CA . ASP A 1 91 ? 18.142 -2.679 -44.149 1.00 91.50 91 ASP A CA 1
ATOM 732 C C . ASP A 1 91 ? 19.310 -2.283 -45.070 1.00 91.50 91 ASP A C 1
ATOM 734 O O . ASP A 1 91 ? 19.131 -2.136 -46.276 1.00 91.50 91 ASP A O 1
ATOM 738 N N . GLU A 1 92 ? 20.527 -2.153 -44.530 1.00 90.62 92 GLU A N 1
ATOM 739 C CA . GLU A 1 92 ? 21.751 -1.917 -45.312 1.00 90.62 92 GLU A CA 1
ATOM 740 C C . GLU A 1 92 ? 22.049 -3.0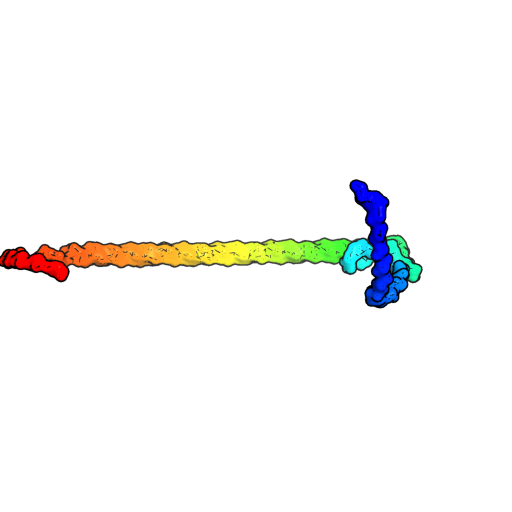79 -46.266 1.00 90.62 92 GLU A C 1
ATOM 742 O O . GLU A 1 92 ? 22.316 -2.849 -47.444 1.00 90.62 92 GLU A O 1
ATOM 747 N N . ARG A 1 93 ? 21.933 -4.330 -45.796 1.00 89.81 93 ARG A N 1
ATOM 748 C CA . ARG A 1 93 ? 22.145 -5.519 -46.635 1.00 89.81 93 ARG A CA 1
ATOM 749 C C . ARG A 1 93 ? 21.090 -5.650 -47.734 1.00 89.81 93 ARG A C 1
ATOM 751 O O . ARG A 1 93 ? 21.433 -6.051 -48.841 1.00 89.81 93 ARG A O 1
ATOM 758 N N . GLU A 1 94 ? 19.828 -5.335 -47.443 1.00 88.44 94 GLU A N 1
ATOM 759 C CA . GLU A 1 94 ? 18.754 -5.325 -48.446 1.00 88.44 94 GLU A CA 1
ATOM 760 C C . GLU A 1 94 ? 18.980 -4.228 -49.494 1.00 88.44 94 GLU A C 1
ATOM 762 O O . GLU A 1 94 ? 18.836 -4.495 -50.685 1.00 88.44 94 GLU A O 1
ATOM 767 N N . LYS A 1 95 ? 19.413 -3.027 -49.083 1.00 89.56 95 LYS A N 1
ATOM 768 C CA . LYS A 1 95 ? 19.780 -1.946 -50.012 1.00 89.56 95 LYS A CA 1
ATOM 769 C C . LYS A 1 95 ? 20.974 -2.307 -50.889 1.00 89.56 95 LYS A C 1
ATOM 771 O O . LYS A 1 95 ? 20.928 -2.051 -52.086 1.00 89.56 95 LYS A O 1
ATOM 776 N N . GLU A 1 96 ? 22.020 -2.905 -50.321 1.00 87.38 96 GLU A N 1
ATOM 777 C CA . GLU A 1 96 ? 23.194 -3.339 -51.084 1.00 87.38 96 GLU A CA 1
ATOM 778 C C . GLU A 1 96 ? 22.838 -4.469 -52.065 1.00 87.38 96 GLU A C 1
ATOM 780 O O . GLU A 1 96 ? 23.265 -4.440 -53.215 1.00 87.38 96 GLU A O 1
ATOM 785 N N . ALA A 1 97 ? 22.010 -5.433 -51.646 1.00 86.75 97 ALA A N 1
ATOM 786 C CA . ALA A 1 97 ? 21.527 -6.502 -52.520 1.00 86.75 97 ALA A CA 1
ATOM 787 C C . ALA A 1 97 ? 20.652 -5.966 -53.666 1.00 86.75 97 ALA A C 1
ATOM 789 O O . ALA A 1 97 ? 20.860 -6.356 -54.809 1.00 86.75 97 ALA A O 1
ATOM 790 N N . MET A 1 98 ? 19.728 -5.039 -53.383 1.00 83.94 98 MET A N 1
ATOM 791 C CA . MET A 1 98 ? 18.929 -4.354 -54.411 1.00 83.94 98 MET A CA 1
ATOM 792 C C . MET A 1 98 ? 19.791 -3.503 -55.348 1.00 83.94 98 MET A C 1
ATOM 794 O O . MET A 1 98 ? 19.515 -3.449 -56.542 1.00 83.94 98 MET A O 1
ATOM 798 N N . GLY A 1 99 ? 20.836 -2.854 -54.826 1.00 84.50 99 GLY A N 1
ATOM 799 C CA . GLY A 1 99 ? 21.814 -2.118 -55.625 1.00 84.50 99 GLY A CA 1
ATOM 800 C C . GLY A 1 99 ? 22.527 -3.027 -56.622 1.00 84.50 99 GLY A C 1
ATOM 801 O O . GLY A 1 99 ? 22.503 -2.736 -57.810 1.00 84.50 99 GLY A O 1
ATOM 802 N N . LYS A 1 100 ? 23.056 -4.168 -56.155 1.00 80.31 100 LYS A N 1
ATOM 803 C CA . LYS A 1 100 ? 23.719 -5.170 -57.008 1.00 80.31 100 LYS A CA 1
ATOM 804 C C . LYS A 1 100 ? 22.779 -5.769 -58.051 1.00 80.31 100 LYS A C 1
ATOM 806 O O . LYS A 1 100 ? 23.158 -5.849 -59.208 1.00 80.31 100 LYS A O 1
ATOM 811 N N . LEU A 1 101 ? 21.543 -6.109 -57.673 1.00 77.88 101 LEU A N 1
ATOM 812 C CA . LEU A 1 101 ? 20.521 -6.589 -58.615 1.00 77.88 101 LEU A CA 1
ATOM 813 C C . LEU A 1 101 ? 20.179 -5.549 -59.689 1.00 77.88 101 LEU A C 1
ATOM 815 O O . LEU A 1 101 ? 19.954 -5.905 -60.838 1.00 77.88 101 LEU A O 1
ATOM 819 N N . ARG A 1 102 ? 20.133 -4.263 -59.327 1.00 77.38 102 ARG A N 1
ATOM 820 C CA . ARG A 1 102 ? 19.874 -3.173 -60.276 1.00 77.38 102 ARG A CA 1
ATOM 821 C C . ARG A 1 102 ? 21.065 -2.915 -61.201 1.00 77.38 102 ARG A C 1
ATOM 823 O O . ARG A 1 102 ? 20.863 -2.588 -62.362 1.00 77.38 102 ARG A O 1
ATOM 830 N N . GLU A 1 103 ? 22.282 -3.047 -60.689 1.00 70.06 103 GLU A N 1
ATOM 831 C CA . GLU A 1 103 ? 23.522 -2.918 -61.461 1.00 70.06 103 GLU A CA 1
ATOM 832 C C . GLU A 1 103 ? 23.685 -4.093 -62.441 1.00 70.06 103 GLU A C 1
ATOM 834 O O . GLU A 1 103 ? 24.016 -3.878 -63.602 1.00 70.06 103 GLU A O 1
ATOM 839 N N . GLU A 1 104 ? 23.336 -5.309 -62.008 1.00 65.00 104 GLU A N 1
ATOM 840 C CA . GLU A 1 104 ? 23.267 -6.512 -62.845 1.00 65.00 104 GLU A CA 1
ATOM 841 C C . GLU A 1 104 ? 22.159 -6.399 -63.905 1.00 65.00 104 GLU A C 1
ATOM 843 O O . GLU A 1 104 ? 22.415 -6.657 -65.075 1.00 65.00 104 GLU A O 1
ATOM 848 N N . ALA A 1 105 ? 20.965 -5.907 -63.552 1.00 64.81 105 ALA A N 1
ATOM 849 C CA . ALA A 1 105 ? 19.889 -5.663 -64.519 1.00 64.81 105 ALA A CA 1
ATOM 850 C C . ALA A 1 105 ? 20.254 -4.593 -65.568 1.00 64.81 105 ALA A C 1
ATOM 852 O O . ALA A 1 105 ? 19.938 -4.759 -66.741 1.00 64.81 105 ALA A O 1
ATOM 853 N N . ASN A 1 106 ? 20.967 -3.532 -65.176 1.00 58.62 106 ASN A N 1
ATOM 854 C CA . ASN A 1 106 ? 21.449 -2.503 -66.104 1.00 58.62 106 ASN A CA 1
ATOM 855 C C . ASN A 1 106 ? 22.584 -2.991 -67.030 1.00 58.62 106 ASN A C 1
ATOM 857 O O . ASN A 1 106 ? 22.846 -2.340 -68.036 1.00 58.62 106 ASN A O 1
ATOM 861 N N . MET A 1 107 ? 23.271 -4.096 -66.710 1.00 56.62 107 MET A N 1
ATOM 862 C CA . MET A 1 107 ? 24.261 -4.715 -67.606 1.00 56.62 107 MET A CA 1
ATOM 863 C C . MET A 1 107 ? 23.635 -5.660 -68.641 1.00 56.62 107 MET A C 1
ATOM 865 O O . MET A 1 107 ? 24.290 -5.969 -69.630 1.00 56.62 107 MET A O 1
ATOM 869 N N . VAL A 1 108 ? 22.387 -6.098 -68.446 1.00 51.28 108 VAL A N 1
ATOM 870 C CA . VAL A 1 108 ? 21.672 -6.990 -69.381 1.00 51.28 108 VAL A CA 1
ATOM 871 C C . VAL A 1 108 ? 20.924 -6.205 -70.475 1.00 51.28 108 VAL A C 1
ATOM 873 O O . VAL A 1 108 ? 20.571 -6.777 -71.498 1.00 51.28 108 VAL A O 1
ATOM 876 N N . ASP A 1 109 ? 20.748 -4.889 -70.315 1.00 47.00 109 ASP A N 1
ATOM 877 C CA . ASP A 1 109 ? 20.059 -4.011 -71.284 1.00 47.00 109 ASP A CA 1
ATOM 878 C C . ASP A 1 109 ? 20.994 -3.420 -72.364 1.00 47.00 109 ASP A C 1
ATOM 880 O O . ASP A 1 109 ? 20.582 -2.580 -73.155 1.00 47.00 109 ASP A O 1
ATOM 884 N N . ASN A 1 110 ? 22.273 -3.822 -72.398 1.00 45.91 110 ASN A N 1
ATOM 885 C CA . ASN A 1 110 ? 23.266 -3.303 -73.355 1.00 45.91 110 ASN A CA 1
ATOM 886 C C . ASN A 1 110 ? 23.707 -4.333 -74.415 1.00 45.91 110 ASN A C 1
ATOM 888 O O . ASN A 1 110 ? 24.627 -4.052 -75.174 1.00 45.91 110 ASN A O 1
ATOM 892 N N . ASP A 1 111 ? 23.058 -5.503 -74.464 1.00 44.09 111 ASP A N 1
ATOM 893 C CA . ASP A 1 111 ? 23.320 -6.584 -75.430 1.00 44.09 111 ASP A CA 1
ATOM 894 C C . ASP A 1 111 ? 22.012 -7.118 -76.050 1.00 44.09 111 ASP A C 1
ATOM 896 O O . ASP A 1 111 ? 21.843 -8.317 -76.267 1.00 44.09 111 ASP A O 1
ATOM 900 N N . ASN A 1 112 ? 21.050 -6.238 -76.341 1.00 51.06 112 ASN A N 1
ATOM 901 C CA . ASN A 1 112 ? 19.929 -6.617 -77.198 1.00 51.06 112 ASN A CA 1
ATOM 902 C C . ASN A 1 112 ? 19.411 -5.431 -78.008 1.00 51.06 112 ASN A C 1
ATOM 904 O O . ASN A 1 112 ? 18.370 -4.887 -77.675 1.00 51.06 112 ASN A O 1
ATOM 908 N N . ASP A 1 113 ? 20.150 -5.047 -79.049 1.00 45.88 113 ASP A N 1
ATOM 909 C CA . ASP A 1 113 ? 19.576 -4.424 -80.247 1.00 45.88 113 ASP A CA 1
ATOM 910 C C . ASP A 1 113 ? 20.598 -4.458 -81.389 1.00 45.88 113 ASP A C 1
ATOM 912 O O . ASP A 1 113 ? 21.259 -3.472 -81.714 1.00 45.88 113 ASP A O 1
ATOM 916 N N . ASN A 1 114 ? 20.743 -5.630 -82.007 1.00 49.81 114 ASN A N 1
ATOM 917 C CA . ASN A 1 114 ? 20.974 -5.680 -83.444 1.00 49.81 114 ASN A CA 1
ATOM 918 C C . ASN A 1 114 ? 20.520 -7.038 -83.980 1.00 49.81 114 ASN A C 1
ATOM 920 O O . ASN A 1 114 ? 21.291 -7.990 -83.953 1.00 49.81 114 ASN A O 1
ATOM 924 N N . ASP A 1 115 ? 19.271 -7.120 -84.434 1.00 42.22 115 ASP A N 1
ATOM 925 C CA . ASP A 1 115 ? 18.982 -7.792 -85.699 1.00 42.22 115 ASP A CA 1
ATOM 926 C C . ASP A 1 115 ? 17.602 -7.383 -86.245 1.00 42.22 115 ASP A C 1
ATOM 928 O O . ASP A 1 115 ? 16.551 -7.865 -85.831 1.00 42.22 115 ASP A O 1
ATOM 932 N N . ASN A 1 116 ? 17.705 -6.536 -87.272 1.00 41.28 116 ASN A N 1
ATOM 933 C CA . ASN A 1 116 ? 16.969 -6.593 -88.532 1.00 41.28 116 ASN A CA 1
ATOM 934 C C . ASN A 1 116 ? 15.597 -5.894 -88.634 1.00 41.28 116 ASN A C 1
ATOM 936 O O . ASN A 1 116 ? 14.538 -6.457 -88.365 1.00 41.28 116 ASN A O 1
ATOM 940 N N . ASP A 1 117 ? 15.674 -4.671 -89.167 1.00 44.28 117 ASP A N 1
ATOM 941 C CA . ASP A 1 117 ? 14.602 -3.922 -89.820 1.00 44.28 117 ASP A CA 1
ATOM 942 C C . ASP A 1 117 ? 14.044 -4.632 -91.075 1.00 44.28 117 ASP A C 1
ATOM 944 O O . ASP A 1 117 ? 14.771 -5.294 -91.818 1.00 44.28 117 ASP A O 1
ATOM 948 N N . ASN A 1 118 ? 12.775 -4.309 -91.358 1.00 40.50 118 ASN A N 1
ATOM 949 C CA . ASN A 1 118 ? 11.979 -4.492 -92.584 1.00 40.50 118 ASN A CA 1
ATOM 950 C C . ASN A 1 118 ? 11.342 -5.865 -92.874 1.00 40.50 118 ASN A C 1
ATOM 952 O O . ASN A 1 118 ? 11.955 -6.731 -93.491 1.00 40.50 118 ASN A O 1
ATOM 956 N N . ASP A 1 119 ? 10.021 -5.948 -92.666 1.00 40.94 119 ASP A N 1
ATOM 957 C CA . ASP A 1 119 ? 9.105 -5.940 -93.819 1.00 40.94 119 ASP A CA 1
ATOM 958 C C . ASP A 1 119 ? 7.730 -5.340 -93.459 1.00 40.94 119 ASP A C 1
ATOM 960 O O . ASP A 1 119 ? 7.195 -5.539 -92.368 1.00 40.94 119 ASP A O 1
ATOM 964 N N . ILE A 1 120 ? 7.202 -4.557 -94.394 1.00 49.12 120 ILE A N 1
ATOM 965 C CA . ILE A 1 120 ? 5.987 -3.742 -94.335 1.00 49.12 120 ILE A CA 1
ATOM 966 C C . ILE A 1 120 ? 4.800 -4.574 -94.834 1.00 49.12 120 ILE A C 1
ATOM 968 O O . ILE A 1 120 ? 4.908 -5.264 -95.843 1.00 49.12 120 ILE A O 1
ATOM 972 N N . GLY A 1 121 ? 3.627 -4.428 -94.212 1.00 38.34 121 GLY A N 1
ATOM 973 C CA . GLY A 1 121 ? 2.380 -4.935 -94.789 1.00 38.34 121 GLY A CA 1
ATOM 974 C C . GLY A 1 121 ? 1.132 -4.529 -94.013 1.00 38.34 121 GLY A C 1
ATOM 975 O O . GLY A 1 121 ? 0.699 -5.251 -93.120 1.00 38.34 121 GLY A O 1
ATOM 976 N N . GLU A 1 122 ? 0.558 -3.380 -94.376 1.00 45.84 122 GLU A N 1
ATOM 977 C CA . GLU A 1 122 ? -0.806 -2.961 -94.029 1.00 45.84 122 GLU A CA 1
ATOM 978 C C . GLU A 1 122 ? -1.837 -4.078 -94.266 1.00 45.84 122 GLU A C 1
ATOM 980 O O . GLU A 1 122 ? -1.814 -4.752 -95.295 1.00 45.84 122 GLU A O 1
ATOM 985 N N . SER A 1 123 ? -2.831 -4.190 -93.385 1.00 40.41 123 SER A N 1
ATOM 986 C CA . SER A 1 123 ? -4.228 -4.209 -93.838 1.00 40.41 123 SER A CA 1
ATOM 987 C C . SER A 1 123 ? -5.181 -3.915 -92.684 1.00 40.41 123 SER A C 1
ATOM 989 O O . SER A 1 123 ? -5.183 -4.583 -91.651 1.00 40.41 123 SER A O 1
ATOM 991 N N . ASP A 1 124 ? -5.977 -2.876 -92.908 1.00 48.00 124 ASP A N 1
ATOM 992 C CA . ASP A 1 124 ? -7.182 -2.526 -92.176 1.00 48.00 124 ASP A CA 1
ATOM 993 C C . ASP A 1 124 ? -8.148 -3.711 -92.061 1.00 48.00 124 ASP A C 1
ATOM 995 O O . ASP A 1 124 ? -8.393 -4.417 -93.042 1.00 48.00 124 ASP A O 1
ATOM 999 N N . SER A 1 125 ? -8.812 -3.834 -90.911 1.00 45.31 125 SER A N 1
ATOM 1000 C CA . SER A 1 125 ? -10.253 -4.095 -90.915 1.00 45.31 125 SER A CA 1
ATOM 1001 C C . SER A 1 125 ? -10.876 -3.772 -89.561 1.00 45.31 125 SER A C 1
ATOM 1003 O O . SER A 1 125 ? -10.653 -4.470 -88.569 1.00 45.31 125 SER A O 1
ATOM 1005 N N . ASP A 1 126 ? -11.702 -2.734 -89.579 1.00 49.16 126 ASP A N 1
ATOM 1006 C CA . ASP A 1 126 ? -12.826 -2.516 -88.680 1.00 49.16 126 ASP A CA 1
ATOM 1007 C C . ASP A 1 126 ? -13.688 -3.782 -88.514 1.00 49.16 126 ASP A C 1
ATOM 1009 O O . ASP A 1 126 ? -13.994 -4.456 -89.502 1.00 49.16 126 ASP A O 1
ATOM 1013 N N . ASN A 1 127 ? -14.147 -4.065 -87.290 1.00 48.38 127 ASN A N 1
ATOM 1014 C CA . ASN A 1 127 ? -15.584 -4.183 -86.990 1.00 48.38 127 ASN A CA 1
ATOM 1015 C C . ASN A 1 127 ? -15.863 -4.537 -85.519 1.00 48.38 127 ASN A C 1
ATOM 1017 O O . ASN A 1 127 ? -15.240 -5.445 -84.974 1.00 48.38 127 ASN A O 1
ATOM 1021 N N . ASP A 1 128 ? -16.833 -3.792 -84.973 1.00 42.78 128 ASP A N 1
ATOM 1022 C CA . ASP A 1 128 ? -17.823 -4.078 -83.910 1.00 42.78 128 ASP A CA 1
ATOM 1023 C C . ASP A 1 128 ? -17.559 -5.171 -82.852 1.00 42.78 128 ASP A C 1
ATOM 1025 O O . ASP A 1 128 ? -17.564 -6.382 -83.178 1.00 42.78 128 ASP A O 1
#

InterPro domains:
  IPR007109 Brix domain [PS50833] (1-31)
  IPR045112 Protein Peter Pan-like [PTHR12661] (2-119)

Secondary structure (DSSP, 8-state):
--TT--PPP-----S--------EEESSSS---EEEESS-PPPHHHHHHHHHHHHHHHHHHHHHHHHHHHHHHHHHHHHHHHHHHHHHHHHHHHHHHHHHHHHHHHHHTTS---S-------------

Foldseek 3Di:
DPVPDDDDDDDDDDDDDDDDDDAWDADDDPLPLTPDGDPDDDDPVVSVVSVVVSVVVVVVVVVVVVVVVVVVVVVVVVVVVVVVVVVVVVVVVVVVVVVVVVVVVVVVVPPDDDDDDDDDDDDDDDDD

Organism: NCBI:txid49252

Sequence (128 aa):
NAKSQKSALKLVELGPRLRLKLMKVERGIVSGDVMYHAYVKKTTKEIKEQRSKIEQTASLKKRRREEQDQNVAKKKAVSDAKLDAKRKRKDEREKEAMGKLREEANMVDNDNDNDNDNDIGESDSDND

pLDDT: mean 80.82, std 18.14, range [38.34, 96.94]

Radius of gyration: 42.98 Å; chains: 1; bounding box: 75×33×120 Å